Protein AF-T0ZX69-F1 (afdb_monomer)

Solvent-accessible surface area (backbone atoms only — not comparable to full-atom values): 5308 Å² total; per-residue (Å²): 135,66,71,68,55,58,57,53,50,50,53,53,57,60,57,53,72,77,49,85,50,72,70,57,55,59,66,40,74,84,46,55,74,69,54,41,50,57,56,40,51,77,43,94,48,24,68,44,39,65,72,35,56,85,80,36,54,87,68,59,28,56,57,51,23,53,53,52,50,49,40,65,75,70,47,42,66,67,53,49,56,71,76,52,85,79,84,129

Foldseek 3Di:
DDPVVVVVVVLVVVLVVLDDDPVLVVVCVPDDQVRNLVSCCVHPLVVLLVVCVVPDDPPVSVVRSVVVVCCVSVVCVVVVCVVDVDDD

pLDDT: mean 77.99, std 18.87, range [44.03, 96.19]

Organism: NCBI:txid410659

Nearest PDB structures (foldseek):
  6r0z-assembly1_M  TM=7.440E-01  e=5.214E-01  Thermus thermophilus HB8
  5gar-assembly1_M  TM=5.503E-01  e=1.861E+00  Thermus thermophilus

Sequence (88 aa):
MDRTYTGSYGRLKVSFSDFLSNQFITGLISRDLEGIEAALRETSYRDDIEQLASLYKLPELLDFAVNRHLIKKTGWHSFLHRQMPGLS

Mean predicted aligned error: 10.51 Å

Secondary structure (DSSP, 8-state):
--HHHHHHHHHHHHHHHTSPPHHHHHHHTTS-HHHHHHHHHTTTTHHHHHHHTTT--TTHHHHHHHHHHHHHHHTTHHHHHHH-TT--

Radius of gyration: 16.17 Å; Cα contacts (8 Å, |Δi|>4): 34; chains: 1; bounding box: 38×32×38 Å

InterPro domains:
  IPR036079 V-type ATP synthase subunit C/D subunit superfamily [SSF103486] (5-76)
  IPR044911 V-type ATP synthase C/D subunit, domain 3 superfamily [G3DSA:1.10.132.50] (1-87)

Structure (mmCIF, N/CA/C/O backbone):
data_AF-T0ZX69-F1
#
_entry.id   AF-T0ZX69-F1
#
loop_
_atom_site.group_PDB
_atom_site.id
_atom_site.type_symbol
_atom_site.label_atom_id
_atom_site.label_alt_id
_atom_site.label_comp_id
_atom_site.label_asym_id
_atom_site.label_entity_id
_atom_site.label_seq_id
_atom_site.pdbx_PDB_ins_code
_atom_site.Cartn_x
_atom_site.Cartn_y
_atom_site.Cartn_z
_atom_site.occupancy
_atom_site.B_iso_or_equiv
_atom_site.auth_seq_id
_atom_site.auth_comp_id
_atom_site.auth_asym_id
_atom_site.auth_atom_id
_atom_site.pdbx_PDB_model_num
ATOM 1 N N . MET A 1 1 ? 21.020 -28.044 19.359 1.00 48.41 1 MET A N 1
ATOM 2 C CA . MET A 1 1 ? 20.170 -26.991 18.761 1.00 48.41 1 MET A CA 1
ATOM 3 C C . MET A 1 1 ? 20.969 -26.305 17.674 1.00 48.41 1 MET A C 1
ATOM 5 O O . MET A 1 1 ? 22.040 -25.781 17.952 1.00 48.41 1 MET A O 1
ATOM 9 N N . ASP A 1 2 ? 20.491 -26.412 16.441 1.00 45.91 2 ASP A N 1
ATOM 10 C CA . ASP A 1 2 ? 21.202 -26.006 15.232 1.00 45.91 2 ASP A CA 1
ATOM 11 C C . ASP A 1 2 ? 21.234 -24.473 15.105 1.00 45.91 2 ASP A C 1
ATOM 13 O O . ASP A 1 2 ? 20.187 -23.827 15.013 1.00 45.91 2 ASP A O 1
ATOM 17 N N . ARG A 1 3 ? 22.430 -23.868 15.136 1.00 51.03 3 ARG A N 1
ATOM 18 C CA . ARG A 1 3 ? 22.630 -22.400 15.101 1.00 51.03 3 ARG A CA 1
ATOM 19 C C . ARG A 1 3 ? 22.016 -21.747 13.852 1.00 51.03 3 ARG A C 1
ATOM 21 O O . ARG A 1 3 ? 21.649 -20.573 13.875 1.00 51.03 3 ARG A O 1
ATOM 28 N N . THR A 1 4 ? 21.850 -22.526 12.788 1.00 56.38 4 THR A N 1
ATOM 29 C CA . THR A 1 4 ? 21.242 -22.140 11.509 1.00 56.38 4 THR A CA 1
ATOM 30 C C . THR A 1 4 ? 19.747 -21.812 11.639 1.00 56.38 4 THR A C 1
ATOM 32 O O . THR A 1 4 ? 19.232 -20.910 10.966 1.00 56.38 4 THR A O 1
ATOM 35 N N . TYR A 1 5 ? 19.048 -22.505 12.545 1.00 49.88 5 TYR A N 1
ATOM 36 C CA . TYR A 1 5 ? 17.613 -22.334 12.776 1.00 49.88 5 TYR A CA 1
ATOM 37 C C . TYR A 1 5 ? 17.321 -21.031 13.524 1.00 49.88 5 TYR A C 1
ATOM 39 O O . TYR A 1 5 ? 16.431 -20.276 13.140 1.00 49.88 5 TYR A O 1
ATOM 47 N N . THR A 1 6 ? 18.136 -20.703 14.528 1.00 54.88 6 THR A N 1
ATOM 48 C CA . THR A 1 6 ? 18.004 -19.469 15.316 1.00 54.88 6 THR A CA 1
ATOM 49 C C . THR A 1 6 ? 18.197 -18.219 14.452 1.00 54.88 6 THR A C 1
ATOM 51 O O . THR A 1 6 ? 17.443 -17.256 14.586 1.00 54.88 6 THR A O 1
ATOM 54 N N . GLY A 1 7 ? 19.152 -18.248 13.512 1.00 60.56 7 GLY A N 1
ATOM 55 C CA . GLY A 1 7 ? 19.385 -17.144 12.573 1.00 60.56 7 GLY A CA 1
ATOM 56 C C . GLY A 1 7 ? 18.253 -16.957 11.556 1.00 60.56 7 GLY A C 1
ATOM 57 O O . GLY A 1 7 ? 17.865 -15.830 11.257 1.00 60.56 7 GLY A O 1
ATOM 58 N N . SER A 1 8 ? 17.678 -18.051 11.052 1.00 60.19 8 SER A N 1
ATOM 59 C CA . SER A 1 8 ? 16.562 -17.996 10.094 1.00 60.19 8 SER A CA 1
ATOM 60 C C . SER A 1 8 ? 15.243 -17.590 10.759 1.00 60.19 8 SER A C 1
ATOM 62 O O . SER A 1 8 ? 14.513 -16.764 10.217 1.00 60.19 8 SER A O 1
ATOM 64 N N . TYR A 1 9 ? 14.980 -18.089 11.968 1.00 59.34 9 TYR A N 1
ATOM 65 C CA . TYR A 1 9 ? 13.818 -17.715 12.772 1.00 59.34 9 TYR A CA 1
ATOM 66 C C . TYR A 1 9 ? 13.870 -16.249 13.223 1.00 59.34 9 TYR A C 1
ATOM 68 O O . TYR A 1 9 ? 12.861 -15.551 13.168 1.00 59.34 9 TYR A O 1
ATOM 76 N N . GLY A 1 10 ? 15.053 -15.747 13.602 1.00 58.97 10 GLY A N 1
ATOM 77 C CA . GLY A 1 10 ? 15.253 -14.332 13.922 1.00 58.97 10 GLY A CA 1
ATOM 78 C C . GLY A 1 10 ? 14.891 -13.414 12.752 1.00 58.97 10 GLY A C 1
ATOM 79 O O . GLY A 1 10 ? 14.151 -12.453 12.941 1.00 58.97 10 GLY A O 1
ATOM 80 N N . ARG A 1 11 ? 15.321 -13.757 11.529 1.00 60.66 11 ARG A N 1
ATOM 81 C CA . ARG A 1 11 ? 14.963 -13.011 10.308 1.00 60.66 11 ARG A CA 1
ATOM 82 C C . ARG A 1 11 ? 13.463 -13.038 10.013 1.00 60.66 11 ARG A C 1
ATOM 84 O O . ARG A 1 11 ? 12.898 -11.999 9.690 1.00 60.66 11 ARG A O 1
ATOM 91 N N . LEU A 1 12 ? 12.810 -14.192 10.169 1.00 59.91 12 LEU A N 1
ATOM 92 C CA . LEU A 1 12 ? 11.356 -14.309 10.002 1.00 59.91 12 LEU A CA 1
ATOM 93 C C . LEU A 1 12 ? 10.593 -13.466 11.031 1.00 59.91 12 LEU A C 1
ATOM 95 O O . LEU A 1 12 ? 9.634 -12.789 10.676 1.00 59.91 12 LEU A O 1
ATOM 99 N N . LYS A 1 13 ? 11.043 -13.464 12.292 1.00 56.44 13 LYS A N 1
ATOM 100 C CA . LYS A 1 13 ? 10.411 -12.702 13.375 1.00 56.44 13 LYS A CA 1
ATOM 101 C C . LYS A 1 13 ? 10.552 -11.189 13.189 1.00 56.44 13 LYS A C 1
ATOM 103 O O . LYS A 1 13 ? 9.592 -10.475 13.451 1.00 56.44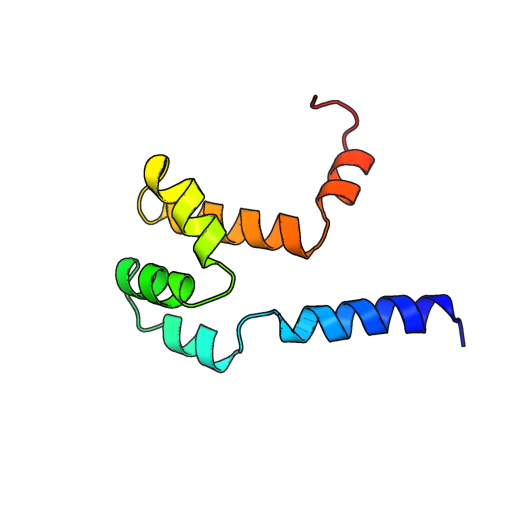 13 LYS A O 1
ATOM 108 N N . VAL A 1 14 ? 11.707 -10.710 12.719 1.00 59.25 14 VAL A N 1
ATOM 109 C CA . VAL A 1 14 ? 11.893 -9.292 12.359 1.00 59.25 14 VAL A CA 1
ATOM 110 C C . VAL A 1 14 ? 11.034 -8.926 11.150 1.00 59.25 14 VAL A C 1
ATOM 112 O O . VAL A 1 14 ? 10.333 -7.930 11.185 1.00 59.25 14 VAL A O 1
ATOM 115 N N . SER A 1 15 ? 10.982 -9.774 10.121 1.00 55.34 15 SER A N 1
ATOM 116 C CA . SER A 1 15 ? 10.123 -9.516 8.957 1.00 55.34 15 SER A CA 1
ATOM 117 C C . SER A 1 15 ? 8.628 -9.475 9.318 1.00 55.34 15 SER A C 1
ATOM 119 O O . SER A 1 15 ? 7.843 -8.821 8.630 1.00 55.34 15 SER A O 1
ATOM 121 N N . PHE A 1 16 ? 8.233 -10.134 10.418 1.00 58.50 16 PHE A N 1
ATOM 122 C CA . PHE A 1 16 ? 6.857 -10.161 10.915 1.00 58.50 16 PHE A CA 1
ATOM 123 C C . PHE A 1 16 ? 6.343 -8.781 11.358 1.00 58.50 16 PHE A C 1
ATOM 125 O O . PHE A 1 16 ? 5.169 -8.489 11.144 1.00 58.50 16 PHE A O 1
ATOM 132 N N . SER A 1 17 ? 7.198 -7.916 11.927 1.00 61.34 17 SER A N 1
ATOM 133 C CA . SER A 1 17 ? 6.790 -6.557 12.330 1.00 61.34 17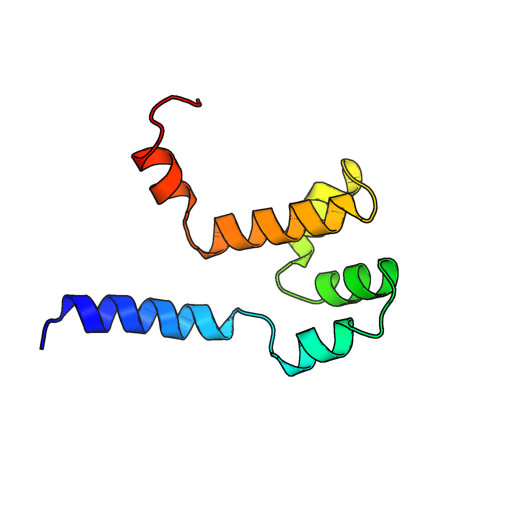 SER A CA 1
ATOM 134 C C . SER A 1 17 ? 6.475 -5.649 11.148 1.00 61.34 17 SER A C 1
ATOM 136 O O . SER A 1 17 ? 5.754 -4.672 11.303 1.00 61.34 17 SER A O 1
ATOM 138 N N . ASP A 1 18 ? 6.983 -5.992 9.967 1.00 66.12 18 ASP A N 1
ATOM 139 C CA . ASP A 1 18 ? 6.795 -5.199 8.759 1.00 66.12 18 ASP A CA 1
ATOM 140 C C . ASP A 1 18 ? 5.482 -5.555 8.034 1.00 66.12 18 ASP A C 1
ATOM 142 O O . ASP A 1 18 ? 5.215 -5.039 6.949 1.00 66.12 18 ASP A O 1
ATOM 146 N N . PHE A 1 19 ? 4.726 -6.564 8.495 1.00 77.94 19 PHE A N 1
ATOM 147 C CA . PHE A 1 19 ? 3.435 -6.924 7.892 1.00 77.94 19 PHE A CA 1
ATOM 148 C C . PHE A 1 19 ? 2.303 -6.095 8.495 1.00 77.94 19 PHE A C 1
ATOM 150 O O . PHE A 1 19 ? 2.363 -5.654 9.641 1.00 77.94 19 PHE A O 1
ATOM 157 N N . LEU A 1 20 ? 1.241 -5.916 7.707 1.00 85.75 20 LEU A N 1
ATOM 158 C CA . LEU A 1 20 ? 0.027 -5.251 8.164 1.00 85.75 20 LEU A CA 1
ATOM 159 C C . LEU A 1 20 ? -0.571 -6.015 9.348 1.00 85.75 20 LEU A C 1
ATOM 161 O O . LEU A 1 20 ? -0.628 -7.246 9.348 1.00 85.75 20 LEU A O 1
ATOM 165 N N . SER A 1 21 ? -1.031 -5.281 10.359 1.00 87.62 21 SER A N 1
ATOM 166 C CA . SER A 1 21 ? -1.672 -5.891 11.520 1.00 87.62 21 SER A CA 1
ATOM 167 C C . SER A 1 21 ? -3.026 -6.497 11.139 1.00 87.62 21 SER A C 1
ATOM 169 O O . SER A 1 21 ? -3.718 -6.003 10.247 1.00 87.62 21 SER A O 1
ATOM 171 N N . ASN A 1 22 ? -3.465 -7.526 11.868 1.00 86.94 22 ASN A N 1
ATOM 172 C CA . ASN A 1 22 ? -4.807 -8.088 11.673 1.00 86.94 22 ASN A CA 1
ATOM 173 C C . ASN A 1 22 ? -5.906 -7.031 11.850 1.00 86.94 22 ASN A C 1
ATOM 175 O O . ASN A 1 22 ? -6.893 -7.057 11.128 1.00 86.94 22 ASN A O 1
ATOM 179 N N . GLN A 1 23 ? -5.731 -6.079 12.773 1.00 89.06 23 GLN A N 1
ATOM 180 C CA . GLN A 1 23 ? -6.683 -4.979 12.949 1.00 89.06 23 GLN A CA 1
ATOM 181 C C . GLN A 1 23 ? -6.782 -4.105 11.696 1.00 89.06 23 GLN A C 1
ATOM 183 O O . GLN A 1 23 ? -7.886 -3.742 11.298 1.00 89.06 23 GLN A O 1
ATOM 188 N N . PHE A 1 24 ? -5.646 -3.810 11.055 1.00 90.56 24 PHE A N 1
ATOM 189 C CA . PHE A 1 24 ? -5.626 -3.065 9.802 1.00 90.56 24 PHE A CA 1
ATOM 190 C C . PHE A 1 24 ? -6.367 -3.828 8.700 1.00 90.56 24 PHE A C 1
ATOM 192 O O . PHE A 1 24 ? -7.267 -3.267 8.086 1.00 90.56 24 PHE A O 1
ATOM 199 N N . ILE A 1 25 ? -6.058 -5.119 8.510 1.00 89.50 25 ILE A N 1
ATOM 200 C CA . ILE A 1 25 ? -6.701 -5.970 7.493 1.00 89.50 25 ILE A CA 1
ATOM 201 C C . ILE A 1 25 ? -8.214 -6.047 7.719 1.00 89.50 25 ILE A C 1
ATOM 203 O O . ILE A 1 25 ? -8.983 -5.836 6.786 1.00 89.50 25 ILE A O 1
ATOM 207 N N . THR A 1 26 ? -8.661 -6.278 8.955 1.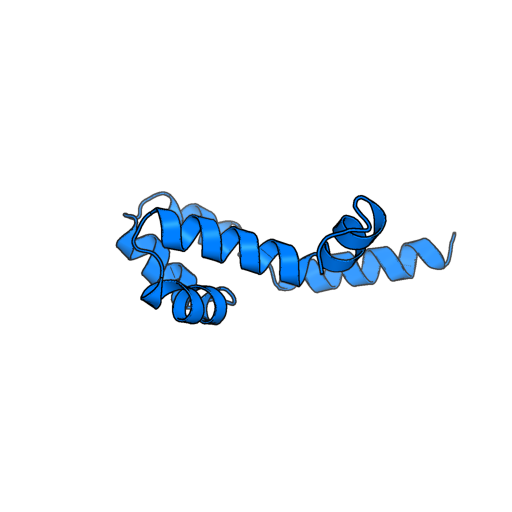00 92.19 26 THR A N 1
ATOM 208 C CA . THR A 1 26 ? -10.095 -6.298 9.282 1.00 92.19 26 THR A CA 1
ATOM 209 C C . THR A 1 26 ? -10.760 -4.952 8.983 1.00 92.19 26 THR A C 1
ATOM 211 O O . THR A 1 26 ? -11.887 -4.922 8.498 1.00 92.19 26 THR A O 1
ATOM 214 N N . GLY A 1 27 ? -10.052 -3.840 9.200 1.00 91.25 27 GLY A N 1
ATOM 215 C CA . GLY A 1 27 ? -10.517 -2.497 8.847 1.00 91.25 27 GLY A CA 1
ATOM 216 C C . GLY A 1 27 ? -10.605 -2.214 7.340 1.00 91.25 27 GLY A C 1
ATOM 217 O O . GLY A 1 27 ? -11.216 -1.214 6.958 1.00 91.25 27 GLY A O 1
ATOM 218 N N . LEU A 1 28 ? -10.024 -3.065 6.486 1.00 92.00 28 LEU A N 1
ATOM 219 C CA . LEU A 1 28 ? -10.168 -2.983 5.028 1.00 92.00 28 LEU A CA 1
ATOM 220 C C . LEU A 1 28 ? -11.433 -3.681 4.518 1.00 92.00 28 LEU A C 1
ATOM 222 O O . LEU A 1 28 ? -11.951 -3.284 3.482 1.00 92.00 28 LEU A O 1
ATOM 226 N N . ILE A 1 29 ? -11.952 -4.685 5.236 1.00 91.25 29 ILE A N 1
ATOM 227 C CA . ILE A 1 29 ? -13.081 -5.523 4.779 1.00 91.25 29 ILE A CA 1
ATOM 228 C C . ILE A 1 29 ? -14.342 -4.689 4.501 1.00 91.25 29 ILE A C 1
ATOM 230 O O . ILE A 1 29 ? -15.136 -5.037 3.633 1.00 91.25 29 ILE A O 1
ATOM 234 N N . SER A 1 30 ? -14.533 -3.587 5.228 1.00 88.69 30 SER A N 1
ATOM 235 C CA . SER A 1 30 ? -15.697 -2.707 5.085 1.00 88.69 30 SER A CA 1
ATOM 236 C C . SER A 1 30 ? -15.506 -1.563 4.082 1.00 88.69 30 SER A C 1
ATOM 238 O O . SER A 1 30 ? -16.354 -0.674 4.035 1.00 88.69 30 SER A O 1
ATOM 240 N N . ARG A 1 31 ? -14.380 -1.511 3.359 1.00 93.19 31 ARG A N 1
ATOM 241 C CA . ARG A 1 31 ? -14.034 -0.408 2.450 1.00 93.19 31 ARG A CA 1
ATOM 242 C C . ARG A 1 31 ? -14.273 -0.784 0.989 1.00 93.19 31 ARG A C 1
ATOM 244 O O . ARG A 1 31 ? -14.227 -1.955 0.623 1.00 93.19 31 ARG A O 1
ATOM 251 N N . ASP A 1 32 ? -14.502 0.232 0.169 1.00 95.50 32 ASP A N 1
ATOM 252 C CA . ASP A 1 32 ? -14.452 0.152 -1.290 1.00 95.50 32 ASP A CA 1
ATOM 253 C C . ASP A 1 32 ? -12.998 0.132 -1.800 1.00 95.50 32 ASP A C 1
ATOM 255 O O . ASP A 1 32 ? -12.047 0.288 -1.030 1.00 95.50 32 ASP A O 1
ATOM 259 N N . LEU A 1 33 ? -12.808 -0.101 -3.102 1.00 94.00 33 LEU A N 1
ATOM 260 C CA . LEU A 1 33 ? -11.474 -0.252 -3.696 1.00 94.00 33 LEU A CA 1
ATOM 261 C C . LEU A 1 33 ? -10.626 1.013 -3.525 1.00 94.00 33 LEU A C 1
ATOM 263 O O . LEU A 1 33 ? -9.446 0.925 -3.188 1.00 94.00 33 LEU A O 1
ATOM 267 N N . GLU A 1 34 ? -11.234 2.182 -3.692 1.00 96.12 34 GLU A N 1
ATOM 268 C CA . GLU A 1 34 ? -10.616 3.487 -3.483 1.00 96.12 34 GLU A CA 1
ATOM 269 C C . GLU A 1 34 ? -10.207 3.673 -2.015 1.00 96.12 34 GLU A C 1
ATOM 271 O O . GLU A 1 34 ? -9.095 4.120 -1.720 1.00 96.12 34 GLU A O 1
ATOM 276 N N . GLY A 1 35 ? -11.066 3.275 -1.072 1.00 95.56 35 GLY A N 1
ATOM 277 C CA . GLY A 1 35 ? -10.775 3.310 0.357 1.00 95.56 35 GLY A CA 1
ATOM 278 C C . GLY A 1 35 ? -9.686 2.324 0.785 1.00 95.56 35 GLY A C 1
ATOM 279 O O . GLY A 1 35 ? -8.947 2.613 1.735 1.00 95.56 35 GLY A O 1
ATOM 280 N N . ILE A 1 36 ? -9.570 1.181 0.102 1.00 95.75 36 ILE A N 1
ATOM 281 C CA . ILE A 1 36 ? -8.483 0.209 0.281 1.00 95.75 36 ILE A CA 1
ATOM 282 C C . ILE A 1 36 ? -7.170 0.780 -0.263 1.00 95.75 36 ILE A C 1
ATOM 284 O O . ILE A 1 36 ? -6.161 0.733 0.440 1.00 95.75 36 ILE A O 1
ATOM 288 N N . GLU A 1 37 ? -7.173 1.368 -1.464 1.00 96.00 37 GLU A N 1
ATOM 289 C CA . GLU A 1 37 ? -5.994 2.026 -2.041 1.00 96.00 37 GLU A CA 1
ATOM 290 C C . GLU A 1 37 ? -5.482 3.142 -1.134 1.00 96.00 37 GLU A C 1
ATOM 292 O O . GLU A 1 37 ? -4.298 3.163 -0.792 1.00 96.00 37 GLU A O 1
ATOM 297 N N . ALA A 1 38 ? -6.373 4.030 -0.690 1.00 96.19 38 ALA A N 1
ATOM 298 C CA . ALA A 1 38 ? -6.021 5.119 0.210 1.00 96.19 38 ALA A CA 1
ATOM 299 C C . ALA A 1 38 ? -5.421 4.596 1.522 1.00 96.19 38 ALA A C 1
ATOM 301 O O . ALA A 1 38 ? -4.401 5.103 1.974 1.00 96.19 38 ALA A O 1
ATOM 302 N N . ALA A 1 39 ? -6.000 3.544 2.113 1.00 94.75 39 ALA A N 1
ATOM 303 C CA . ALA A 1 39 ? -5.456 2.944 3.328 1.00 94.75 39 ALA A CA 1
ATOM 304 C C . ALA A 1 39 ? -4.064 2.336 3.103 1.00 94.75 39 ALA A C 1
ATOM 306 O O . ALA A 1 39 ? -3.175 2.521 3.929 1.00 94.75 39 ALA A O 1
ATOM 307 N N . LEU A 1 40 ? -3.858 1.617 1.996 1.00 93.62 40 LEU A N 1
ATOM 308 C CA . LEU A 1 40 ? -2.576 0.985 1.682 1.00 93.62 40 LEU A CA 1
ATOM 309 C C . LEU A 1 40 ? -1.485 2.005 1.328 1.00 93.62 40 LEU A C 1
ATOM 311 O O . LEU A 1 40 ? -0.319 1.764 1.647 1.00 93.62 40 LEU A O 1
ATOM 315 N N . ARG A 1 41 ? -1.836 3.163 0.754 1.00 94.06 41 ARG A N 1
ATOM 316 C CA . ARG A 1 41 ? -0.899 4.280 0.526 1.00 94.06 41 ARG A CA 1
ATOM 317 C C . ARG A 1 41 ? -0.301 4.856 1.812 1.00 94.06 41 ARG A C 1
ATOM 319 O O . ARG A 1 41 ? 0.783 5.422 1.754 1.00 94.06 41 ARG A O 1
ATOM 326 N N . GLU A 1 42 ? -0.946 4.665 2.959 1.00 93.69 42 GLU A N 1
ATOM 327 C CA . GLU A 1 42 ? -0.428 5.085 4.271 1.00 93.69 42 GLU A CA 1
ATOM 328 C C . GLU A 1 42 ? 0.489 4.034 4.924 1.00 93.69 42 GLU A C 1
ATOM 330 O O . GLU A 1 42 ? 0.860 4.139 6.093 1.00 93.69 42 GLU A O 1
ATOM 335 N N . THR A 1 43 ? 0.851 2.981 4.189 1.00 91.31 43 THR A N 1
ATOM 336 C CA . THR A 1 43 ? 1.662 1.86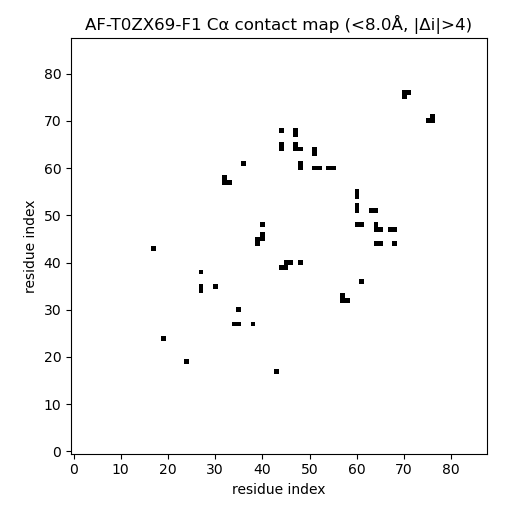4 4.688 1.00 91.31 43 THR A CA 1
ATOM 337 C C . THR A 1 43 ? 2.911 1.664 3.830 1.00 91.31 43 THR A C 1
ATOM 339 O O . THR A 1 43 ? 3.185 2.426 2.903 1.00 91.31 43 THR A O 1
ATOM 342 N N . SER A 1 44 ? 3.664 0.593 4.084 1.00 89.81 44 SER A N 1
ATOM 343 C CA . SER A 1 44 ? 4.828 0.213 3.275 1.00 89.81 44 SER A CA 1
ATOM 344 C C . SER A 1 44 ? 4.510 -0.065 1.797 1.00 89.81 44 SER A C 1
ATOM 346 O O . SER A 1 44 ? 5.434 -0.151 0.993 1.00 89.81 44 SER A O 1
ATOM 348 N N . TYR A 1 45 ? 3.233 -0.197 1.420 1.00 92.19 45 TYR A N 1
ATOM 349 C CA . TYR A 1 45 ? 2.799 -0.401 0.034 1.00 92.19 45 TYR A CA 1
ATOM 350 C C . TYR A 1 45 ? 2.793 0.889 -0.806 1.00 92.19 45 TYR A C 1
ATOM 352 O O . TYR A 1 45 ? 2.644 0.807 -2.026 1.00 92.19 45 TYR A O 1
ATOM 360 N N . ARG A 1 46 ? 2.972 2.069 -0.191 1.00 93.88 46 ARG A N 1
ATOM 361 C CA . ARG A 1 46 ? 2.922 3.377 -0.866 1.00 93.88 46 ARG A CA 1
ATOM 362 C C . ARG A 1 46 ? 3.759 3.433 -2.140 1.00 93.88 46 ARG A C 1
ATOM 364 O O . ARG A 1 46 ? 3.234 3.748 -3.205 1.00 93.88 46 ARG A O 1
ATOM 371 N N . ASP A 1 47 ? 5.040 3.099 -2.028 1.00 93.62 47 ASP A N 1
ATOM 372 C CA . ASP A 1 47 ? 5.993 3.220 -3.131 1.00 93.62 47 ASP A CA 1
ATOM 373 C C . ASP A 1 47 ? 5.630 2.296 -4.298 1.00 93.62 47 ASP A C 1
ATOM 375 O O . ASP A 1 47 ? 5.820 2.646 -5.464 1.00 93.62 47 ASP A O 1
ATOM 379 N N . ASP A 1 48 ? 5.104 1.106 -3.998 1.00 93.81 48 ASP A N 1
ATOM 380 C CA . ASP A 1 48 ? 4.669 0.153 -5.016 1.00 93.81 48 ASP A CA 1
ATOM 381 C C . ASP A 1 48 ?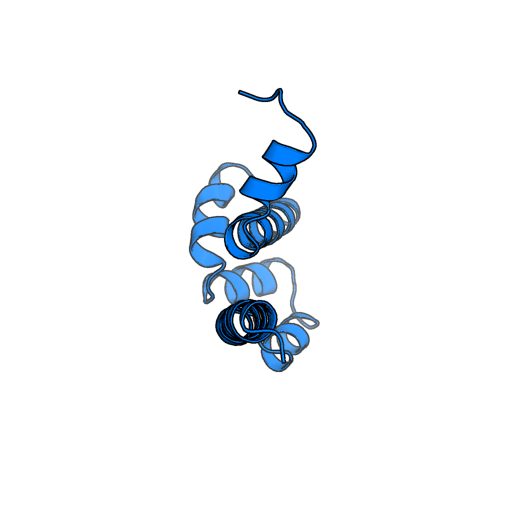 3.417 0.657 -5.745 1.00 93.81 48 ASP A C 1
ATOM 383 O O . ASP A 1 48 ? 3.362 0.563 -6.973 1.00 93.81 48 ASP A O 1
ATOM 387 N N . ILE A 1 49 ? 2.466 1.255 -5.020 1.00 95.94 49 ILE A N 1
ATOM 388 C CA . ILE A 1 49 ? 1.261 1.871 -5.593 1.00 95.94 49 ILE A CA 1
ATOM 389 C C . ILE A 1 49 ? 1.633 3.073 -6.466 1.00 95.94 49 ILE A C 1
ATOM 391 O O . ILE A 1 49 ? 1.204 3.147 -7.614 1.00 95.94 49 ILE A O 1
ATOM 395 N N . GLU A 1 50 ? 2.455 4.002 -5.970 1.00 95.88 50 GLU A N 1
ATOM 396 C CA . GLU A 1 50 ? 2.842 5.208 -6.717 1.00 95.88 50 GLU A CA 1
ATOM 397 C C . GLU A 1 50 ? 3.559 4.870 -8.031 1.00 95.88 50 GLU A C 1
ATOM 399 O O . GLU A 1 50 ? 3.291 5.485 -9.063 1.00 95.88 50 GLU A O 1
ATOM 404 N N . GLN A 1 51 ? 4.415 3.846 -8.026 1.00 95.06 51 GLN A N 1
ATOM 405 C CA . GLN A 1 51 ? 5.130 3.405 -9.225 1.00 95.06 51 GLN A CA 1
ATOM 406 C C . GLN A 1 51 ? 4.230 2.718 -10.260 1.00 95.06 51 GLN A C 1
ATOM 408 O O . 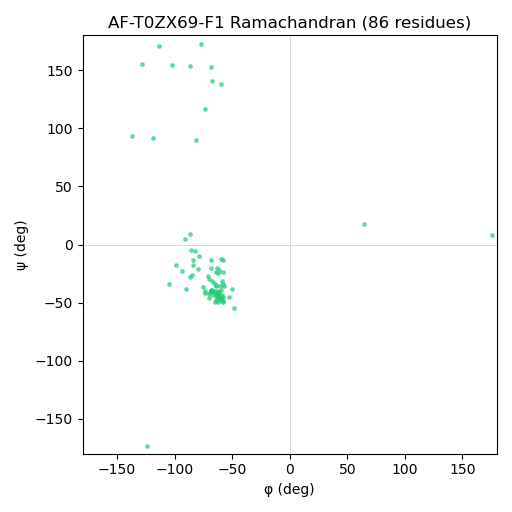GLN A 1 51 ? 4.558 2.719 -11.444 1.00 95.06 51 GLN A O 1
ATOM 413 N N . LEU A 1 52 ? 3.128 2.105 -9.826 1.00 95.38 52 LEU A N 1
ATOM 414 C CA . LEU A 1 52 ? 2.215 1.357 -10.693 1.00 95.38 52 LEU A CA 1
ATOM 415 C C . LEU A 1 52 ? 0.98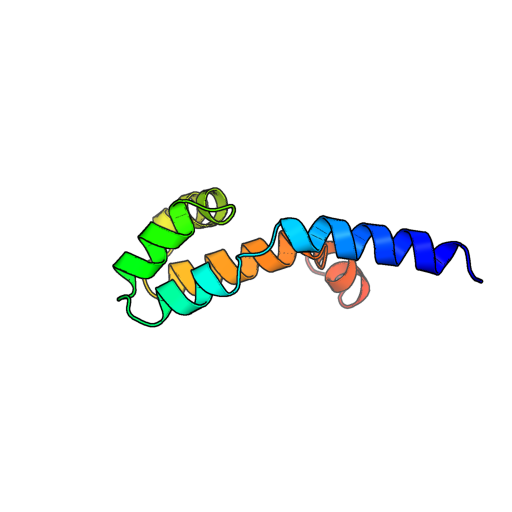2 2.171 -11.109 1.00 95.38 52 LEU A C 1
ATOM 417 O O . LEU A 1 52 ? 0.343 1.826 -12.100 1.00 95.38 52 LEU A O 1
ATOM 421 N N . ALA A 1 53 ? 0.666 3.268 -10.413 1.00 93.62 53 ALA A N 1
ATOM 422 C CA . ALA A 1 53 ? -0.528 4.089 -10.647 1.00 93.62 53 ALA A CA 1
ATOM 423 C C . ALA A 1 53 ? -0.573 4.766 -12.031 1.00 93.62 53 ALA A C 1
ATOM 425 O O . ALA A 1 53 ? -1.644 5.162 -12.501 1.00 93.62 53 ALA A O 1
ATOM 426 N N . SER A 1 54 ? 0.579 4.911 -12.694 1.00 94.19 54 SER A N 1
ATOM 427 C CA . SER A 1 54 ? 0.669 5.393 -14.078 1.00 94.19 54 SER A CA 1
ATOM 428 C C . SER A 1 54 ? 0.349 4.311 -15.116 1.00 94.19 54 SER A C 1
ATOM 430 O O . SER A 1 54 ? 0.005 4.647 -16.247 1.00 94.19 54 SER A O 1
ATOM 432 N N . LEU A 1 55 ? 0.448 3.033 -14.739 1.00 95.56 55 LEU A N 1
ATOM 433 C CA . LEU A 1 55 ? 0.313 1.877 -15.629 1.00 95.56 55 LEU A CA 1
ATOM 434 C C . LEU A 1 55 ? -1.026 1.156 -15.459 1.00 95.56 55 LEU A C 1
ATOM 436 O O . LEU A 1 55 ? -1.571 0.642 -16.431 1.00 95.56 55 LEU A O 1
ATOM 440 N N . TYR A 1 56 ? -1.556 1.127 -14.237 1.00 95.56 56 TYR A N 1
ATOM 441 C CA . TYR A 1 56 ? -2.745 0.360 -13.882 1.00 95.56 56 TYR A CA 1
ATOM 442 C C . TYR A 1 56 ? -3.786 1.231 -13.178 1.00 95.56 56 TYR A C 1
ATOM 444 O O . TYR A 1 56 ? -3.473 2.259 -12.573 1.00 95.56 56 TYR A O 1
ATOM 452 N N . LYS A 1 57 ? -5.046 0.803 -13.263 1.00 94.56 57 LYS A N 1
ATOM 453 C CA . LYS A 1 57 ? -6.184 1.366 -12.527 1.00 94.56 57 LYS A CA 1
ATOM 454 C C . LYS A 1 57 ? -6.707 0.333 -11.535 1.00 94.56 57 LYS A C 1
ATOM 456 O O . LYS A 1 57 ? -6.238 -0.799 -11.528 1.00 94.56 57 LYS A O 1
ATOM 461 N N . LEU A 1 58 ? -7.619 0.736 -10.657 1.00 93.38 58 LEU A N 1
ATOM 462 C CA . LEU A 1 58 ? -8.306 -0.208 -9.780 1.00 93.38 58 LEU A CA 1
ATOM 463 C C . LEU A 1 58 ? -9.217 -1.127 -10.617 1.00 93.38 58 LEU A C 1
ATOM 465 O O . LEU A 1 58 ? -9.877 -0.617 -11.525 1.00 93.38 58 LEU A O 1
ATOM 469 N N . PRO A 1 59 ? -9.307 -2.430 -10.288 1.00 94.31 59 PRO A N 1
ATOM 470 C CA . PRO A 1 59 ? -8.648 -3.113 -9.165 1.00 94.31 59 PRO A CA 1
ATOM 471 C C . PRO A 1 59 ? -7.204 -3.576 -9.439 1.00 94.31 59 PRO A C 1
ATOM 473 O O . PRO A 1 59 ? -6.464 -3.813 -8.485 1.00 94.31 59 PRO A O 1
ATOM 476 N N . GLU A 1 60 ? -6.774 -3.674 -10.700 1.00 95.56 60 GLU A N 1
ATOM 477 C CA . GLU A 1 60 ? -5.508 -4.314 -11.096 1.00 95.56 60 GLU A CA 1
ATOM 478 C C . GLU A 1 60 ? -4.279 -3.673 -10.436 1.00 95.56 60 GLU A C 1
ATOM 480 O O . GLU A 1 60 ? -3.314 -4.354 -10.091 1.00 95.56 60 GLU A O 1
ATOM 485 N N . LEU A 1 61 ? -4.321 -2.358 -10.214 1.00 95.31 61 LEU A N 1
ATOM 486 C CA . LEU A 1 61 ? -3.296 -1.609 -9.494 1.00 95.31 61 LEU A CA 1
ATOM 487 C C . LEU A 1 61 ? -2.997 -2.225 -8.122 1.00 95.31 61 LEU A C 1
ATOM 489 O O . LEU A 1 61 ? -1.828 -2.374 -7.765 1.00 95.31 61 LEU A O 1
ATOM 493 N N . LEU A 1 62 ? -4.034 -2.589 -7.365 1.00 95.06 62 LEU A N 1
ATOM 494 C CA . LEU A 1 62 ? -3.876 -3.177 -6.037 1.00 95.06 62 LEU A CA 1
ATOM 495 C C . LEU A 1 62 ? -3.297 -4.584 -6.121 1.00 95.06 62 LEU A C 1
ATOM 497 O O . LEU A 1 62 ? -2.369 -4.891 -5.375 1.00 95.06 62 LEU A O 1
ATOM 501 N N . ASP A 1 63 ? -3.771 -5.400 -7.062 1.00 94.00 63 ASP A N 1
ATOM 502 C CA . ASP A 1 63 ? -3.240 -6.748 -7.272 1.00 94.00 63 ASP A CA 1
ATOM 503 C C . ASP A 1 63 ? -1.739 -6.707 -7.579 1.00 94.00 63 ASP A C 1
ATOM 505 O O . ASP A 1 63 ? -0.937 -7.402 -6.946 1.00 94.00 63 ASP A O 1
ATOM 509 N N . PHE A 1 64 ? -1.321 -5.852 -8.515 1.00 94.19 64 PHE A N 1
ATOM 510 C CA . PHE A 1 64 ? 0.089 -5.728 -8.869 1.00 94.19 64 PHE A CA 1
ATOM 511 C C . PHE A 1 64 ? 0.924 -5.107 -7.749 1.00 94.19 64 PHE A C 1
ATOM 513 O O . PHE A 1 64 ? 2.036 -5.580 -7.500 1.00 94.19 64 PHE A O 1
ATOM 520 N N . ALA A 1 65 ? 0.413 -4.090 -7.050 1.00 93.56 65 ALA A N 1
ATOM 521 C CA . ALA A 1 65 ? 1.126 -3.465 -5.941 1.00 93.56 65 ALA A CA 1
ATOM 522 C C . ALA A 1 65 ? 1.355 -4.454 -4.793 1.00 93.56 65 ALA A C 1
ATOM 524 O O . ALA A 1 65 ? 2.481 -4.572 -4.302 1.00 93.56 65 ALA A O 1
ATOM 525 N N . VAL A 1 66 ? 0.329 -5.224 -4.417 1.00 91.12 66 VAL A N 1
ATOM 526 C CA . VAL A 1 66 ? 0.434 -6.219 -3.346 1.00 91.12 66 VAL A CA 1
ATOM 527 C C . VAL A 1 66 ? 1.416 -7.325 -3.720 1.00 91.12 66 VAL A C 1
ATOM 529 O O . VAL A 1 66 ? 2.330 -7.633 -2.949 1.00 91.12 66 VAL A O 1
ATOM 532 N N . ASN A 1 67 ? 1.289 -7.876 -4.928 1.00 90.56 67 ASN A N 1
ATOM 533 C CA . ASN A 1 67 ? 2.178 -8.931 -5.409 1.00 90.56 67 ASN A CA 1
ATOM 534 C C . ASN A 1 67 ? 3.636 -8.464 -5.480 1.00 90.56 67 ASN A C 1
ATOM 536 O O . ASN A 1 67 ? 4.543 -9.155 -5.008 1.00 90.56 67 ASN A O 1
ATOM 540 N N . ARG A 1 68 ? 3.877 -7.267 -6.022 1.00 89.88 68 ARG A N 1
ATOM 541 C CA . ARG A 1 68 ? 5.221 -6.691 -6.117 1.00 89.88 68 ARG A CA 1
ATOM 542 C C . ARG A 1 68 ? 5.850 -6.489 -4.740 1.00 89.88 68 ARG A C 1
ATOM 544 O O . ARG A 1 68 ? 7.017 -6.845 -4.553 1.00 89.88 68 ARG A O 1
ATOM 551 N N . HIS A 1 69 ? 5.083 -5.964 -3.786 1.00 90.31 69 HIS A N 1
ATOM 552 C CA . HIS A 1 69 ? 5.540 -5.750 -2.416 1.00 90.31 69 HIS A CA 1
ATOM 553 C C . HIS A 1 69 ? 5.939 -7.073 -1.745 1.00 90.31 69 HIS A C 1
ATOM 555 O O . HIS A 1 69 ? 7.026 -7.193 -1.172 1.00 90.31 69 HIS A O 1
ATOM 561 N N . LEU A 1 70 ? 5.103 -8.108 -1.888 1.00 85.00 70 LEU A N 1
ATOM 562 C CA . LEU A 1 70 ? 5.371 -9.443 -1.353 1.00 85.00 70 LEU A CA 1
ATOM 563 C C . LEU A 1 70 ? 6.637 -10.066 -1.952 1.00 85.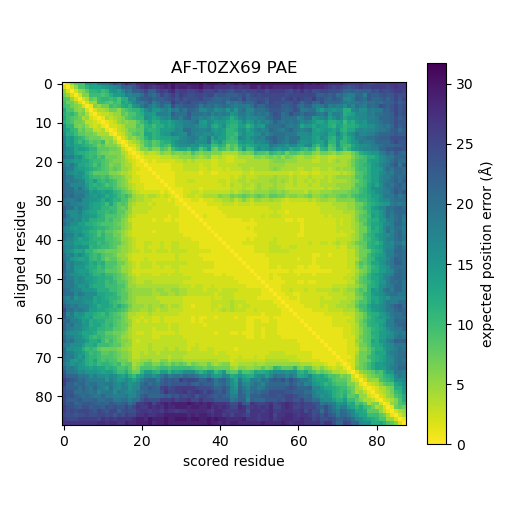00 70 LEU A C 1
ATOM 565 O O . LEU A 1 70 ? 7.464 -10.588 -1.202 1.00 85.00 70 LEU A O 1
ATOM 569 N N . ILE A 1 71 ? 6.834 -9.979 -3.271 1.00 85.56 71 ILE A N 1
ATOM 570 C CA . ILE A 1 71 ? 8.027 -10.517 -3.950 1.00 85.56 71 ILE A CA 1
ATOM 571 C C . ILE A 1 71 ? 9.304 -9.842 -3.436 1.00 85.56 71 ILE A C 1
ATOM 573 O O . ILE A 1 71 ? 10.288 -10.530 -3.146 1.00 85.56 71 ILE A O 1
ATOM 577 N N . LYS A 1 72 ? 9.289 -8.509 -3.293 1.00 84.62 72 LYS A N 1
ATOM 578 C CA . LYS A 1 72 ? 10.423 -7.745 -2.751 1.00 84.62 72 LYS A CA 1
ATOM 579 C C . LYS A 1 72 ? 10.751 -8.182 -1.326 1.00 84.62 72 LYS A C 1
ATOM 581 O O . LYS A 1 72 ? 11.906 -8.452 -1.011 1.00 84.62 72 LYS A O 1
ATOM 586 N N . LYS A 1 73 ? 9.728 -8.287 -0.479 1.00 78.62 73 LYS A N 1
ATOM 587 C CA . LYS A 1 73 ? 9.891 -8.514 0.959 1.00 78.62 73 LYS A CA 1
ATOM 588 C C . LYS A 1 73 ? 10.272 -9.949 1.317 1.00 78.62 73 LYS A C 1
ATOM 590 O O . LYS A 1 73 ? 11.062 -10.178 2.226 1.00 78.62 73 LYS A O 1
ATOM 595 N N . THR A 1 74 ? 9.738 -10.924 0.589 1.00 70.75 74 THR A N 1
ATOM 596 C CA . THR A 1 74 ? 10.047 -12.347 0.802 1.00 70.75 74 THR A CA 1
ATOM 597 C C . THR A 1 74 ? 11.351 -12.782 0.132 1.00 70.75 74 THR A C 1
ATOM 599 O O . THR A 1 74 ? 11.781 -13.922 0.308 1.00 70.75 74 THR A O 1
ATOM 602 N N . GLY A 1 75 ? 11.996 -11.902 -0.645 1.00 65.69 75 GLY A N 1
ATOM 603 C CA . GLY A 1 75 ? 13.237 -12.214 -1.352 1.00 65.69 75 GLY A CA 1
ATOM 604 C C . GLY A 1 75 ? 13.075 -13.306 -2.414 1.00 65.69 75 GLY A C 1
ATOM 605 O O . GLY A 1 75 ? 14.079 -13.865 -2.869 1.00 65.69 75 GLY A O 1
ATOM 606 N N . TRP A 1 76 ? 11.838 -13.599 -2.845 1.00 53.97 76 TRP A N 1
ATOM 607 C CA . TRP A 1 76 ? 11.522 -14.615 -3.862 1.00 53.97 76 TRP A CA 1
ATOM 608 C C . TRP A 1 76 ? 12.226 -14.370 -5.198 1.00 53.97 76 TRP A C 1
ATOM 610 O O . TRP A 1 76 ? 12.348 -15.292 -6.000 1.00 53.97 76 TRP A O 1
ATOM 620 N N . HIS A 1 77 ? 1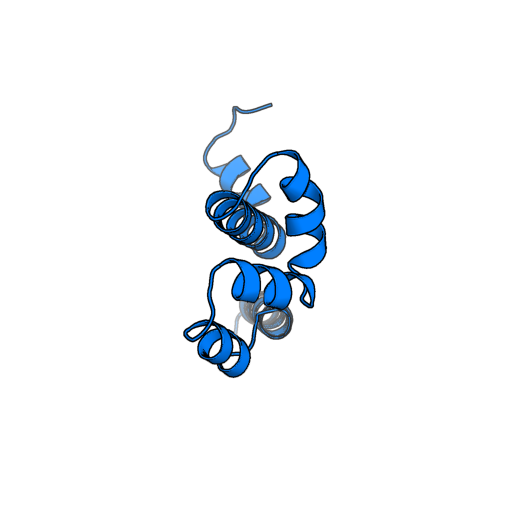2.792 -13.180 -5.403 1.00 51.28 77 HIS A N 1
ATOM 621 C CA . HIS A 1 77 ? 13.729 -12.900 -6.486 1.00 51.28 77 HIS A CA 1
ATOM 622 C C . HIS A 1 77 ? 14.874 -13.931 -6.563 1.00 51.28 77 HIS A C 1
ATOM 624 O O . HIS A 1 77 ? 15.234 -14.376 -7.646 1.00 51.28 77 HIS A O 1
ATOM 630 N N . SER A 1 78 ? 15.385 -14.404 -5.420 1.00 52.09 78 SER A N 1
ATOM 631 C CA . SER A 1 78 ? 16.442 -15.430 -5.362 1.00 52.09 78 SER A CA 1
ATOM 632 C C . SER A 1 78 ? 15.932 -16.878 -5.467 1.00 52.09 78 SER A C 1
ATOM 634 O O . SER A 1 78 ? 16.716 -17.790 -5.732 1.00 52.09 78 SER A O 1
ATOM 636 N N . PHE A 1 79 ? 14.621 -17.100 -5.317 1.00 46.88 79 PHE A N 1
ATOM 637 C CA . PHE A 1 79 ? 13.982 -18.409 -5.485 1.00 46.88 79 PHE A CA 1
ATOM 638 C C . PHE A 1 79 ? 13.521 -18.639 -6.933 1.00 46.88 79 PHE A C 1
ATOM 640 O O . PHE A 1 79 ? 13.725 -19.722 -7.479 1.00 46.88 79 PHE A O 1
ATOM 647 N N . LEU A 1 80 ? 13.001 -17.600 -7.594 1.00 47.81 80 LEU A N 1
ATOM 648 C CA . LEU A 1 80 ? 12.621 -17.634 -9.011 1.00 47.81 80 LEU A CA 1
ATOM 649 C C . LEU A 1 80 ? 13.848 -17.790 -9.923 1.00 47.81 80 LEU A C 1
ATOM 651 O O . LEU A 1 80 ? 13.830 -18.631 -10.818 1.00 47.81 80 LEU A O 1
ATOM 655 N N . HIS A 1 81 ? 14.959 -17.108 -9.620 1.00 50.09 81 HIS A N 1
ATOM 656 C CA . HIS A 1 81 ? 16.229 -17.278 -10.345 1.00 50.09 81 HIS A CA 1
ATOM 657 C C . HIS A 1 81 ? 16.835 -18.687 -10.206 1.00 50.09 81 HIS A C 1
ATOM 659 O O . HIS A 1 81 ? 17.633 -19.109 -11.041 1.00 50.09 81 HIS A O 1
ATOM 665 N N . ARG A 1 82 ? 16.479 -19.419 -9.138 1.00 48.09 82 ARG A N 1
ATOM 666 C CA . ARG A 1 82 ? 16.930 -20.797 -8.893 1.00 48.09 82 ARG A CA 1
ATOM 667 C C . ARG A 1 82 ? 16.034 -21.836 -9.578 1.00 48.09 82 ARG A C 1
ATOM 669 O O . ARG A 1 82 ? 16.529 -22.910 -9.900 1.00 48.09 82 ARG A O 1
ATOM 676 N N . GLN A 1 83 ? 14.748 -21.541 -9.796 1.00 44.03 83 GLN A N 1
ATOM 677 C CA . GLN A 1 83 ? 13.818 -22.458 -10.469 1.00 44.03 83 GLN A CA 1
ATOM 678 C C . GLN A 1 83 ? 13.688 -22.231 -11.983 1.00 44.03 83 GLN A C 1
ATOM 680 O O . GLN A 1 83 ? 13.338 -23.175 -12.685 1.00 44.03 83 GLN A O 1
ATOM 685 N N . MET A 1 84 ? 13.995 -21.040 -12.509 1.00 49.50 84 MET A N 1
ATOM 686 C CA . MET A 1 84 ? 13.982 -20.773 -13.955 1.00 49.50 84 MET A CA 1
ATOM 687 C C . MET A 1 84 ? 15.206 -19.940 -14.377 1.00 49.50 84 MET A C 1
ATOM 689 O O . MET A 1 84 ? 15.170 -18.710 -14.315 1.00 49.50 84 MET A O 1
ATOM 693 N N . PRO A 1 85 ? 16.305 -20.582 -14.812 1.00 44.22 85 PRO A N 1
ATOM 694 C CA . PRO A 1 85 ? 17.474 -19.884 -15.324 1.00 44.22 85 PRO A CA 1
ATOM 695 C C . PRO A 1 85 ? 17.206 -19.508 -16.787 1.00 44.22 85 PRO A C 1
ATOM 697 O O . PRO A 1 85 ? 17.464 -20.310 -17.680 1.00 44.22 85 PRO A O 1
ATOM 700 N N . GLY A 1 86 ? 16.633 -18.334 -17.062 1.00 51.97 86 GLY A N 1
ATOM 701 C CA . GLY A 1 86 ? 16.397 -17.980 -18.469 1.00 51.97 86 GLY A CA 1
ATOM 702 C C . GLY A 1 86 ? 15.658 -16.694 -18.813 1.00 51.97 86 GLY A C 1
ATOM 703 O O . GLY A 1 86 ? 15.346 -16.516 -19.984 1.00 51.97 86 GLY A O 1
ATOM 704 N N . LEU A 1 87 ? 15.367 -15.802 -17.869 1.00 48.88 87 LEU A N 1
ATOM 705 C CA . LEU A 1 87 ? 14.746 -14.517 -18.203 1.00 48.88 87 LEU A CA 1
ATOM 706 C C . LEU A 1 87 ? 15.677 -13.385 -17.776 1.00 48.88 87 LEU A C 1
ATOM 708 O O . LEU A 1 87 ? 15.685 -12.970 -16.620 1.00 48.88 87 LEU A O 1
ATOM 712 N N . SER A 1 88 ? 16.518 -12.984 -18.732 1.00 51.81 88 SER A N 1
ATOM 713 C CA . SER A 1 88 ? 17.282 -11.731 -18.762 1.00 51.81 88 SER A CA 1
ATOM 714 C C . SER A 1 88 ? 16.584 -10.752 -19.694 1.00 51.81 88 SER A C 1
ATOM 716 O O . SER A 1 88 ? 16.046 -11.234 -20.717 1.00 51.81 88 SER A O 1
#